Protein AF-S4Q0B1-F1 (afdb_monomer)

pLDDT: mean 95.01, std 3.01, range [79.31, 98.5]

Solvent-accessible surface area (backbone atoms only — not comparable to full-atom values): 8901 Å² total; per-residue (Å²): 109,72,60,52,52,54,57,50,56,49,22,71,78,34,62,93,70,29,61,91,84,49,64,61,75,80,35,65,77,58,50,73,72,37,67,51,48,52,53,60,68,73,49,88,79,82,78,87,91,82,84,55,86,86,72,72,66,51,36,68,58,56,50,56,59,67,74,46,84,52,34,28,34,28,53,39,88,96,46,76,48,75,45,80,42,98,55,86,73,87,72,91,56,81,44,69,73,38,51,40,69,57,54,42,70,72,38,96,45,49,68,62,49,48,58,57,56,38,51,78,57,44,90,81,54,93,57,48,71,74,75,32,73,44,71,65,50,45,61,74,70,105

Structure (mmCIF, N/CA/C/O backbone):
data_AF-S4Q0B1-F1
#
_entry.id   AF-S4Q0B1-F1
#
loop_
_atom_site.group_PDB
_atom_site.id
_atom_site.type_symbol
_atom_site.label_atom_id
_atom_site.label_alt_id
_atom_site.label_comp_id
_atom_site.label_asym_id
_atom_site.label_entity_id
_atom_site.label_seq_id
_atom_site.pdbx_PDB_ins_code
_atom_site.Cartn_x
_atom_site.Cartn_y
_atom_site.Cartn_z
_atom_site.occupancy
_atom_site.B_iso_or_equiv
_atom_site.auth_seq_id
_atom_site.auth_comp_id
_atom_site.auth_asym_id
_atom_site.auth_atom_id
_atom_site.pdbx_PDB_model_num
ATOM 1 N N . MET A 1 1 ? 15.540 -9.198 -26.284 1.00 94.62 1 MET A N 1
ATOM 2 C CA . MET A 1 1 ? 16.247 -7.892 -26.292 1.00 94.62 1 MET A CA 1
ATOM 3 C C . MET A 1 1 ? 15.502 -6.770 -27.016 1.00 94.62 1 MET A C 1
ATOM 5 O O . MET A 1 1 ? 15.408 -5.696 -26.446 1.00 94.62 1 MET A O 1
ATOM 9 N N . GLN A 1 2 ? 14.910 -6.984 -28.198 1.00 97.38 2 GLN A N 1
ATOM 10 C CA . GLN A 1 2 ? 14.222 -5.927 -28.971 1.00 97.38 2 GLN A CA 1
ATOM 11 C C . GLN A 1 2 ? 13.205 -5.075 -28.174 1.00 97.38 2 GLN A C 1
ATOM 13 O O . GLN A 1 2 ? 13.179 -3.858 -28.324 1.00 97.38 2 GLN A O 1
ATOM 18 N N . ARG A 1 3 ? 12.378 -5.694 -27.312 1.00 96.69 3 ARG A N 1
ATOM 19 C CA . ARG A 1 3 ? 11.397 -4.972 -26.472 1.00 96.69 3 ARG A CA 1
ATOM 20 C C . ARG A 1 3 ? 12.062 -4.013 -25.481 1.00 96.69 3 ARG A C 1
ATOM 22 O O . ARG A 1 3 ? 11.616 -2.883 -25.362 1.00 96.69 3 ARG A O 1
ATOM 29 N N . LYS A 1 4 ? 13.158 -4.450 -24.850 1.00 95.56 4 LYS A N 1
ATOM 30 C CA . LYS A 1 4 ? 13.964 -3.624 -23.941 1.00 95.56 4 LYS A CA 1
ATOM 31 C C . LYS A 1 4 ? 14.507 -2.396 -24.655 1.00 95.56 4 LYS A C 1
ATOM 33 O O . LYS A 1 4 ? 14.302 -1.298 -24.164 1.00 95.56 4 LYS A O 1
ATOM 38 N N . PHE A 1 5 ? 15.170 -2.583 -25.796 1.00 96.38 5 PHE A N 1
ATOM 39 C CA . PHE A 1 5 ? 15.756 -1.456 -26.523 1.00 96.38 5 PHE A CA 1
ATOM 40 C C . PHE A 1 5 ? 14.691 -0.447 -26.936 1.00 96.38 5 PHE A C 1
ATOM 42 O O . PHE A 1 5 ? 14.830 0.719 -26.617 1.00 96.38 5 PHE A O 1
ATOM 49 N N . ARG A 1 6 ? 13.547 -0.899 -27.463 1.00 95.50 6 ARG A N 1
ATOM 50 C CA . ARG A 1 6 ? 12.437 0.006 -27.789 1.00 95.50 6 ARG A CA 1
ATOM 51 C C . ARG A 1 6 ? 11.950 0.836 -26.592 1.00 95.50 6 ARG A C 1
ATOM 53 O O . ARG A 1 6 ? 11.703 2.024 -26.757 1.00 95.50 6 ARG A O 1
ATOM 60 N N . GLU A 1 7 ? 11.766 0.220 -25.423 1.00 94.38 7 GLU A N 1
ATOM 61 C CA . GLU A 1 7 ? 11.306 0.931 -24.217 1.00 94.38 7 GLU A CA 1
ATOM 62 C C . GLU A 1 7 ? 12.363 1.924 -23.700 1.00 94.38 7 GLU A C 1
ATOM 64 O O . GLU A 1 7 ? 12.022 3.042 -23.318 1.00 94.38 7 GLU A O 1
ATOM 69 N N . VAL A 1 8 ? 13.646 1.555 -23.751 1.00 94.06 8 VAL A N 1
ATOM 70 C CA . VAL A 1 8 ? 14.766 2.421 -23.349 1.00 94.06 8 VAL A CA 1
ATOM 71 C C . VAL A 1 8 ? 14.967 3.581 -24.331 1.00 94.06 8 VAL A C 1
ATOM 73 O O . VAL A 1 8 ? 15.057 4.726 -23.900 1.00 94.06 8 VAL A O 1
ATOM 76 N N . ASP A 1 9 ? 14.966 3.317 -25.638 1.00 95.31 9 ASP A N 1
ATOM 77 C CA . ASP A 1 9 ? 15.111 4.330 -26.693 1.00 95.31 9 ASP A CA 1
ATOM 78 C C . ASP A 1 9 ? 13.954 5.336 -26.655 1.00 95.31 9 ASP A C 1
ATOM 80 O O . ASP A 1 9 ? 14.146 6.539 -26.837 1.00 95.31 9 ASP A O 1
ATOM 84 N N . TYR A 1 10 ? 12.736 4.862 -26.364 1.00 94.12 10 TYR A N 1
ATOM 85 C CA . TYR A 1 10 ? 11.600 5.746 -26.120 1.00 94.12 10 TYR A CA 1
ATOM 86 C C . TYR A 1 10 ? 11.841 6.646 -24.903 1.00 94.12 10 TYR A C 1
ATOM 88 O O . TYR A 1 10 ? 11.563 7.840 -24.981 1.00 94.12 10 TYR A O 1
ATOM 96 N N . GLY A 1 11 ? 12.385 6.096 -23.812 1.00 93.38 11 GLY A N 1
ATOM 97 C CA . GLY A 1 11 ? 12.750 6.846 -22.608 1.00 93.38 11 GLY A CA 1
ATOM 98 C C . GLY A 1 11 ? 13.826 7.907 -22.849 1.00 93.38 11 GLY A C 1
ATOM 99 O O . GLY A 1 11 ? 13.703 9.010 -22.331 1.00 93.38 11 GLY A O 1
ATOM 100 N N . PHE A 1 12 ? 14.828 7.629 -23.689 1.00 93.06 12 PHE A N 1
ATOM 101 C CA . PHE A 1 12 ? 15.836 8.626 -24.074 1.00 93.06 12 PHE A CA 1
ATOM 102 C C . PHE A 1 12 ? 15.228 9.819 -24.819 1.00 93.06 12 PHE A C 1
ATOM 104 O O . PHE A 1 12 ? 15.575 10.962 -24.536 1.00 93.06 12 PHE A O 1
ATOM 111 N N . ASN A 1 13 ? 14.295 9.558 -25.738 1.00 94.75 13 ASN A N 1
ATOM 112 C CA . ASN A 1 13 ? 13.596 10.611 -26.478 1.00 94.75 13 ASN A CA 1
ATOM 113 C C . ASN A 1 13 ? 12.488 11.293 -25.653 1.00 94.75 13 ASN A C 1
ATOM 115 O O . ASN A 1 13 ? 12.049 12.386 -26.000 1.00 94.75 13 ASN A O 1
ATOM 119 N N . ASN A 1 14 ? 12.028 10.656 -24.570 1.00 93.50 14 ASN A N 1
ATOM 120 C CA . ASN A 1 14 ? 10.955 11.140 -23.699 1.00 93.50 14 ASN A CA 1
ATOM 121 C C . ASN A 1 14 ? 11.326 10.958 -22.215 1.00 93.50 14 ASN A C 1
ATOM 123 O O . ASN A 1 14 ? 10.712 10.124 -21.537 1.00 93.50 14 ASN A O 1
ATOM 127 N N . PRO A 1 15 ? 12.298 11.723 -21.679 1.00 89.75 15 PRO A N 1
ATOM 128 C CA . PRO A 1 15 ? 12.812 11.519 -20.321 1.00 89.75 15 PRO A CA 1
ATOM 129 C C . PRO A 1 15 ? 11.724 11.547 -19.239 1.00 89.75 15 PRO A C 1
ATOM 131 O O . PRO A 1 15 ? 11.737 10.746 -18.309 1.00 89.75 15 PRO A O 1
ATOM 134 N N . GLN A 1 16 ? 10.715 12.405 -19.404 1.00 87.00 16 GLN A N 1
ATOM 135 C CA . GLN A 1 16 ? 9.544 12.510 -18.527 1.00 87.00 16 GLN A CA 1
ATOM 136 C C . GLN A 1 16 ? 8.703 11.222 -18.441 1.00 87.00 16 GLN A C 1
ATOM 138 O O . GLN A 1 16 ? 7.981 11.003 -17.467 1.00 87.00 16 GLN A O 1
ATOM 143 N N . SER A 1 17 ? 8.771 10.366 -19.460 1.00 85.31 17 SER A N 1
ATOM 144 C CA . SER A 1 17 ? 8.037 9.101 -19.542 1.00 85.31 17 SER A CA 1
ATOM 145 C C . SER A 1 17 ? 8.883 7.895 -19.135 1.00 85.31 17 SER A C 1
ATOM 147 O O . SER A 1 17 ? 8.381 6.773 -19.171 1.00 85.31 17 SER A O 1
ATOM 149 N N . TYR A 1 18 ? 10.143 8.094 -18.741 1.00 89.38 18 TYR A N 1
ATOM 150 C CA . TYR A 1 18 ? 11.006 7.001 -18.320 1.00 89.38 18 TYR A CA 1
ATOM 151 C C . TYR A 1 18 ? 10.646 6.547 -16.898 1.00 89.38 18 TYR A C 1
ATOM 153 O O . TYR A 1 18 ? 10.907 7.229 -15.910 1.00 89.38 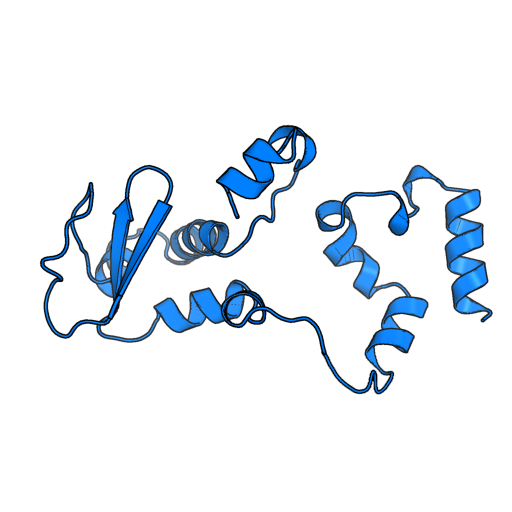18 TYR A O 1
ATOM 161 N N . GLU A 1 19 ? 9.996 5.386 -16.787 1.00 85.81 19 GLU A N 1
ATOM 162 C CA . GLU A 1 19 ? 9.453 4.883 -15.516 1.00 85.81 19 GLU A CA 1
ATOM 163 C C . GLU A 1 19 ? 10.547 4.667 -14.456 1.00 85.81 19 GLU A C 1
ATOM 165 O O . GLU A 1 19 ? 10.362 5.015 -13.294 1.00 85.81 19 GLU A O 1
ATOM 170 N N . PHE A 1 20 ? 11.725 4.176 -14.855 1.00 79.31 20 PHE A N 1
ATOM 171 C CA . PHE A 1 20 ? 12.810 3.824 -13.929 1.00 79.31 20 PHE A CA 1
ATOM 172 C C . PHE A 1 20 ? 13.536 5.021 -13.293 1.00 79.31 20 PHE A C 1
ATOM 174 O O . PHE A 1 20 ? 14.325 4.812 -12.377 1.00 79.31 20 PHE A O 1
ATOM 181 N N . SER A 1 21 ? 13.286 6.255 -13.741 1.00 88.38 21 SER A N 1
ATOM 182 C CA . SER A 1 21 ? 13.810 7.473 -13.098 1.00 88.38 21 SER A CA 1
ATOM 183 C C . SER A 1 21 ? 12.796 8.158 -12.181 1.00 88.38 21 SER A C 1
ATOM 185 O O . SER A 1 21 ? 13.046 9.264 -11.709 1.00 88.38 21 SER A O 1
ATOM 187 N N . ARG A 1 22 ? 11.630 7.544 -11.956 1.00 88.62 22 ARG A N 1
ATOM 188 C CA . ARG A 1 22 ? 10.529 8.118 -11.175 1.00 88.62 22 ARG A CA 1
ATOM 189 C C . ARG A 1 22 ? 10.252 7.280 -9.933 1.00 88.62 22 ARG A C 1
ATOM 191 O O . ARG A 1 22 ? 10.572 6.096 -9.877 1.00 88.62 22 ARG A O 1
ATOM 198 N N . HIS A 1 23 ? 9.587 7.874 -8.946 1.00 92.56 23 HIS A N 1
ATOM 199 C CA . HIS A 1 23 ? 9.125 7.134 -7.774 1.00 92.56 23 HIS A CA 1
ATOM 200 C C . HIS A 1 23 ? 8.155 6.009 -8.189 1.00 92.56 23 HIS A C 1
ATOM 202 O O . HIS A 1 23 ? 7.222 6.260 -8.962 1.00 92.56 23 HIS A O 1
ATOM 208 N N . PHE A 1 24 ? 8.320 4.792 -7.648 1.00 93.81 24 PHE A N 1
ATOM 209 C CA . PHE A 1 24 ? 7.518 3.604 -8.002 1.00 93.81 24 PHE A CA 1
ATOM 210 C C . PHE A 1 24 ? 6.009 3.856 -7.952 1.00 93.81 24 PHE A C 1
ATOM 212 O O . PHE A 1 24 ? 5.277 3.469 -8.861 1.00 93.81 24 PHE A O 1
ATOM 219 N N . PHE A 1 25 ? 5.541 4.570 -6.925 1.00 94.75 25 PHE A N 1
ATOM 220 C CA . PHE A 1 25 ? 4.122 4.917 -6.764 1.00 94.75 25 PHE A CA 1
ATOM 221 C C . PHE A 1 25 ? 3.528 5.587 -8.007 1.00 94.75 25 PHE A C 1
ATOM 223 O O . PHE A 1 25 ? 2.392 5.290 -8.367 1.00 94.75 25 PHE A O 1
ATOM 230 N N . SER A 1 26 ? 4.313 6.408 -8.705 1.00 91.38 26 SER A N 1
ATOM 231 C CA . SER A 1 26 ? 3.850 7.182 -9.855 1.00 91.38 26 SER A CA 1
ATOM 23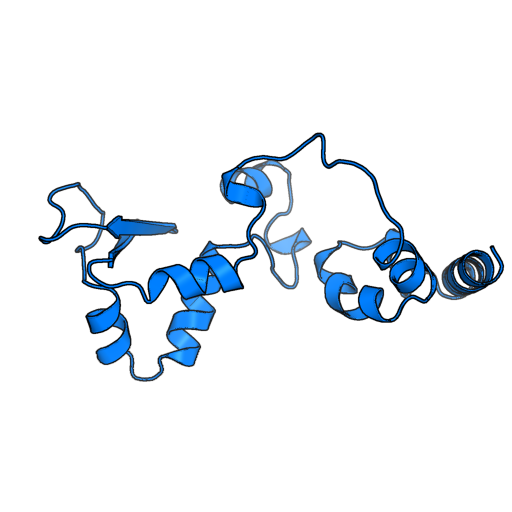2 C C . SER A 1 26 ? 3.668 6.360 -11.138 1.00 91.38 26 SER A C 1
ATOM 234 O O . SER A 1 26 ? 2.906 6.768 -12.013 1.00 91.38 26 SER A O 1
ATOM 236 N N . TYR A 1 27 ? 4.336 5.205 -11.259 1.00 91.94 27 TYR A N 1
ATOM 237 C CA . TYR A 1 27 ? 4.291 4.361 -12.461 1.00 91.94 27 TYR A CA 1
ATOM 238 C C . TYR A 1 27 ? 3.812 2.922 -12.193 1.00 91.94 27 TYR A C 1
ATOM 240 O O . TYR A 1 27 ? 3.642 2.136 -13.124 1.00 91.94 27 TYR A O 1
ATOM 248 N N . LYS A 1 28 ? 3.516 2.548 -10.938 1.00 91.94 28 LYS A N 1
ATOM 249 C CA . LYS A 1 28 ? 3.093 1.183 -10.550 1.00 91.94 28 LYS A CA 1
ATOM 250 C C . LYS A 1 28 ? 1.932 0.615 -11.384 1.00 91.94 28 LYS A C 1
ATOM 252 O O . LYS A 1 28 ? 1.807 -0.599 -11.538 1.00 91.94 28 LYS A O 1
ATOM 257 N N . ASN A 1 29 ? 1.057 1.489 -11.885 1.00 91.31 29 ASN A N 1
ATOM 258 C CA . ASN A 1 29 ? -0.086 1.107 -12.712 1.00 91.31 29 ASN A CA 1
ATOM 259 C C . ASN A 1 29 ? 0.304 0.988 -14.193 1.00 91.31 29 ASN A C 1
ATOM 261 O O . ASN A 1 29 ? -0.221 0.118 -14.887 1.00 91.31 29 ASN A O 1
ATOM 265 N N . SER A 1 30 ? 1.229 1.823 -14.677 1.00 91.38 30 SER A N 1
ATOM 266 C CA . SER A 1 30 ? 1.645 1.845 -16.080 1.00 91.38 30 SER A CA 1
ATOM 267 C C . SER A 1 30 ? 2.640 0.737 -16.425 1.00 91.38 30 SER A C 1
ATOM 269 O O . SER A 1 30 ? 2.500 0.160 -17.503 1.00 91.38 30 SER A O 1
ATOM 271 N N . ILE A 1 31 ? 3.518 0.327 -15.496 1.00 93.19 31 ILE A N 1
ATOM 272 C CA . ILE A 1 31 ? 4.508 -0.749 -15.726 1.00 93.19 31 ILE A CA 1
ATOM 273 C C . ILE A 1 31 ? 3.868 -2.070 -16.165 1.00 93.19 31 ILE A C 1
ATOM 275 O O . ILE A 1 31 ? 4.469 -2.856 -16.892 1.00 93.19 31 ILE A O 1
ATOM 279 N N . ARG A 1 32 ? 2.603 -2.312 -15.803 1.00 93.69 32 ARG A N 1
ATOM 280 C CA . ARG A 1 32 ? 1.847 -3.498 -16.241 1.00 93.69 32 ARG A CA 1
ATOM 281 C C . ARG A 1 32 ? 1.665 -3.565 -17.765 1.00 93.69 32 ARG A C 1
ATOM 283 O O . ARG A 1 32 ? 1.448 -4.652 -18.304 1.00 93.69 32 ARG A O 1
ATOM 290 N N . HIS A 1 33 ? 1.774 -2.431 -18.458 1.00 93.50 33 HIS A N 1
ATOM 291 C CA . HIS A 1 33 ? 1.712 -2.332 -19.916 1.00 93.50 33 HIS A CA 1
ATOM 292 C C . HIS A 1 33 ? 3.078 -2.526 -20.597 1.00 93.50 33 HIS A C 1
ATOM 294 O O . HIS A 1 33 ? 3.103 -2.774 -21.806 1.00 93.50 33 HIS A O 1
ATOM 300 N N . SER A 1 34 ? 4.196 -2.461 -19.857 1.00 94.25 34 SER A N 1
ATOM 301 C CA . SER A 1 34 ? 5.534 -2.738 -20.399 1.00 94.25 34 SER A CA 1
ATOM 302 C C . SER A 1 34 ? 5.603 -4.174 -20.922 1.00 94.25 34 SER A C 1
ATOM 304 O O . SER A 1 34 ? 5.228 -5.138 -20.246 1.00 94.25 34 SER A O 1
ATOM 306 N N . LYS A 1 35 ? 6.113 -4.332 -22.147 1.00 96.19 35 LYS A N 1
ATOM 307 C CA . LYS A 1 35 ? 6.328 -5.650 -22.753 1.00 96.19 35 LYS A CA 1
ATOM 308 C C . LYS A 1 35 ? 7.487 -6.366 -22.086 1.00 96.19 35 LYS A C 1
ATOM 310 O O . LYS A 1 35 ? 7.451 -7.588 -21.970 1.00 96.19 35 LYS A O 1
ATOM 315 N N . VAL A 1 36 ? 8.489 -5.623 -21.623 1.00 95.81 36 VAL A N 1
ATOM 316 C CA . VAL A 1 36 ? 9.574 -6.179 -20.812 1.00 95.81 36 VAL A CA 1
ATOM 317 C C . VAL A 1 36 ? 9.036 -6.709 -19.483 1.00 95.81 36 VAL A C 1
ATOM 319 O O . VAL A 1 36 ? 9.326 -7.854 -19.140 1.00 95.81 36 VAL A O 1
ATOM 322 N N . TYR A 1 37 ? 8.209 -5.936 -18.770 1.00 96.00 37 TYR A N 1
ATOM 323 C CA . TYR A 1 37 ? 7.592 -6.382 -17.516 1.00 96.00 37 TYR A CA 1
ATOM 324 C C . TYR A 1 37 ? 6.731 -7.635 -17.708 1.00 96.00 37 TYR A C 1
ATOM 326 O O . TYR A 1 37 ? 6.843 -8.571 -16.920 1.00 96.00 37 TYR A O 1
ATOM 334 N N . GLN A 1 38 ? 5.912 -7.688 -18.766 1.00 97.50 38 GLN A N 1
ATOM 335 C CA . GLN A 1 38 ? 5.079 -8.858 -19.080 1.00 97.50 38 GLN A CA 1
ATOM 336 C C . GLN A 1 38 ? 5.924 -10.130 -19.250 1.00 97.50 38 GLN A C 1
ATOM 338 O O . GLN A 1 38 ? 5.612 -11.147 -18.639 1.00 97.50 38 GLN A O 1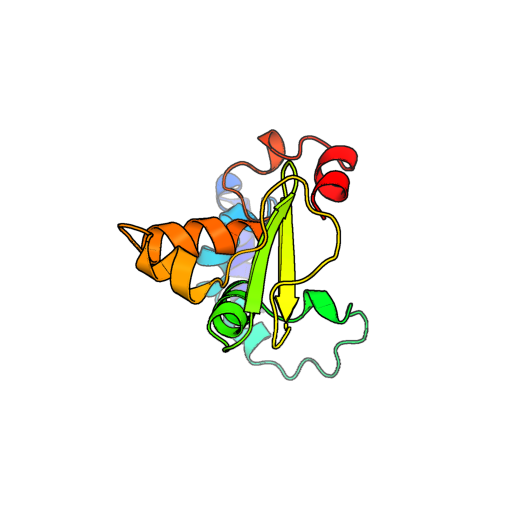
ATOM 343 N N . ILE A 1 39 ? 7.053 -10.045 -19.964 1.00 97.75 39 ILE A N 1
ATOM 344 C CA . ILE A 1 39 ? 7.995 -11.167 -20.098 1.00 97.75 39 ILE A CA 1
ATOM 345 C C . ILE A 1 39 ? 8.593 -11.541 -18.733 1.00 97.75 39 ILE A C 1
ATOM 347 O O . ILE A 1 39 ? 8.564 -12.704 -18.345 1.00 97.75 39 ILE A O 1
ATOM 351 N N . ILE A 1 40 ? 9.112 -10.569 -17.969 1.00 97.31 40 ILE A N 1
ATOM 352 C CA . ILE A 1 40 ? 9.726 -10.824 -16.649 1.00 97.31 40 ILE A CA 1
ATOM 353 C C . ILE A 1 40 ? 8.723 -11.455 -15.674 1.00 97.31 40 ILE A C 1
ATOM 355 O O . ILE A 1 40 ? 9.093 -12.301 -14.852 1.00 97.31 40 ILE A O 1
ATOM 359 N N . LYS A 1 41 ? 7.448 -11.064 -15.749 1.00 97.38 41 LYS A N 1
ATOM 360 C CA . LYS A 1 41 ? 6.374 -11.626 -14.930 1.00 97.38 41 LYS A CA 1
ATOM 361 C C . LYS A 1 41 ? 6.219 -13.129 -15.170 1.00 97.38 41 LYS A C 1
ATOM 363 O O . LYS A 1 41 ? 6.110 -13.859 -14.188 1.00 97.38 41 LYS A O 1
ATOM 368 N N . GLU A 1 42 ? 6.286 -13.569 -16.424 1.00 97.94 42 GLU A N 1
ATOM 369 C CA . GLU A 1 42 ? 6.144 -14.973 -16.840 1.00 97.94 42 GLU A CA 1
ATOM 370 C C . GLU A 1 42 ? 7.373 -15.840 -16.529 1.00 97.94 42 GLU A C 1
ATOM 372 O O . GLU A 1 42 ? 7.251 -17.058 -16.416 1.00 97.94 42 GLU A O 1
ATOM 377 N N . LEU A 1 43 ? 8.554 -15.242 -16.343 1.00 98.25 43 LEU A N 1
ATOM 378 C CA . LEU A 1 43 ? 9.766 -16.009 -16.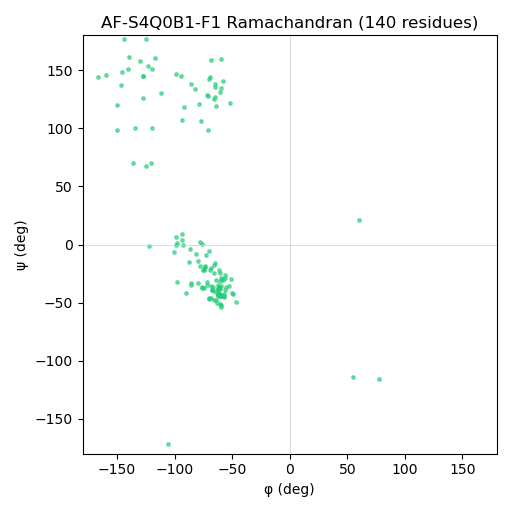051 1.00 98.25 43 LEU A CA 1
ATOM 379 C C . LEU A 1 43 ? 9.687 -16.743 -14.696 1.00 98.25 43 LEU A C 1
ATOM 381 O O . LEU A 1 43 ? 9.305 -16.125 -13.687 1.00 98.25 43 LEU A O 1
ATOM 385 N N . PRO A 1 44 ? 10.153 -18.007 -14.621 1.00 98.00 44 PRO A N 1
ATOM 386 C CA . PRO A 1 44 ? 10.385 -18.690 -13.355 1.00 98.00 44 PRO A CA 1
ATOM 387 C C . PRO A 1 44 ? 11.600 -18.060 -12.660 1.00 98.00 44 PRO A C 1
ATOM 389 O O . PRO A 1 44 ? 12.748 -18.352 -12.977 1.00 98.00 44 PRO A O 1
ATOM 392 N N . LYS A 1 45 ? 11.342 -17.158 -11.708 1.00 98.12 45 LYS A N 1
ATOM 393 C CA . LYS A 1 45 ? 12.373 -16.351 -11.025 1.00 98.12 45 LYS A CA 1
ATOM 394 C C . LYS A 1 45 ? 13.181 -17.121 -9.967 1.00 98.12 45 LYS A C 1
ATOM 396 O O . LYS A 1 45 ? 14.055 -16.538 -9.336 1.00 98.12 45 LYS A O 1
ATOM 401 N N . GLY A 1 46 ? 12.906 -18.410 -9.767 1.00 97.81 46 GLY A N 1
ATOM 402 C CA . GLY A 1 46 ? 13.539 -19.212 -8.721 1.00 97.81 46 GLY A CA 1
ATOM 403 C C . GLY A 1 46 ? 12.930 -18.922 -7.349 1.00 97.81 46 GLY A C 1
ATOM 404 O O . GLY A 1 46 ? 11.751 -19.195 -7.140 1.00 97.81 46 GLY A O 1
ATOM 405 N N . ALA A 1 47 ? 13.727 -18.382 -6.424 1.00 97.38 47 ALA A N 1
ATOM 406 C CA . ALA A 1 47 ? 13.351 -18.181 -5.023 1.00 97.38 47 ALA A CA 1
ATOM 407 C C . ALA A 1 47 ? 13.391 -16.703 -4.597 1.00 97.38 47 ALA A C 1
ATOM 409 O O . ALA A 1 47 ? 14.200 -15.920 -5.095 1.00 97.38 47 ALA A O 1
ATOM 410 N N . ALA A 1 48 ? 12.547 -16.340 -3.626 1.00 97.19 48 ALA A N 1
ATOM 411 C CA . ALA A 1 48 ? 12.614 -15.064 -2.917 1.00 97.19 48 ALA A CA 1
ATOM 412 C C . ALA A 1 48 ? 13.438 -15.244 -1.632 1.00 97.19 48 ALA A C 1
ATOM 414 O O . ALA A 1 48 ? 12.980 -15.886 -0.692 1.00 97.19 48 ALA A O 1
ATOM 415 N N . LEU A 1 49 ? 14.664 -14.714 -1.613 1.00 97.44 49 LEU A N 1
ATOM 416 C CA . LEU A 1 49 ? 15.634 -14.933 -0.524 1.00 97.44 49 LEU A CA 1
ATOM 417 C C . LEU A 1 49 ? 15.732 -13.770 0.476 1.00 97.44 49 LEU A C 1
ATOM 419 O O . LEU A 1 49 ? 16.430 -13.882 1.477 1.00 97.44 49 LEU A O 1
ATOM 423 N N . HIS A 1 50 ? 15.051 -12.657 0.209 1.00 97.38 50 HIS A N 1
ATOM 424 C CA . HIS A 1 50 ? 14.999 -11.498 1.093 1.00 97.38 50 HIS A CA 1
ATOM 425 C C . HIS A 1 50 ? 13.550 -11.025 1.187 1.00 97.38 50 HIS A C 1
ATOM 427 O O . HIS A 1 50 ? 13.039 -10.384 0.269 1.00 97.38 50 HIS A O 1
ATOM 433 N N . ILE A 1 51 ? 12.881 -11.397 2.275 1.00 96.56 51 ILE A N 1
ATOM 434 C CA . ILE A 1 51 ? 11.477 -11.093 2.558 1.00 96.56 51 ILE A CA 1
ATOM 435 C C . ILE A 1 51 ? 11.303 -10.898 4.065 1.00 96.56 51 ILE A C 1
ATOM 437 O O . ILE A 1 51 ? 11.988 -11.542 4.857 1.00 96.56 51 ILE A O 1
ATOM 441 N N . HIS A 1 52 ? 10.363 -10.039 4.444 1.00 96.00 52 HIS A N 1
ATOM 442 C CA . HIS A 1 52 ? 9.905 -9.882 5.822 1.00 96.00 52 HIS A CA 1
ATOM 443 C C . HIS A 1 52 ? 8.466 -10.384 5.900 1.00 96.00 52 HIS A C 1
ATOM 445 O O . HIS A 1 52 ? 7.650 -9.999 5.067 1.00 96.00 52 HIS A O 1
ATOM 451 N N . ASP A 1 53 ? 8.171 -11.246 6.867 1.00 91.38 53 ASP A N 1
ATOM 452 C CA . ASP A 1 53 ? 6.916 -11.995 7.015 1.00 91.38 53 ASP A CA 1
ATOM 453 C C . ASP A 1 53 ? 5.637 -11.156 6.834 1.00 91.38 53 ASP A C 1
ATOM 455 O O . ASP A 1 53 ? 4.772 -11.517 6.033 1.00 91.38 53 ASP A O 1
ATOM 459 N N . MET A 1 54 ? 5.537 -10.009 7.504 1.00 91.38 54 MET A N 1
ATOM 460 C CA . MET A 1 54 ? 4.344 -9.155 7.483 1.00 91.38 54 MET A CA 1
ATOM 461 C C . MET A 1 54 ? 4.246 -8.237 6.251 1.00 91.38 54 MET A C 1
ATOM 463 O O . MET A 1 54 ? 3.203 -7.628 6.030 1.00 91.38 54 MET A O 1
ATOM 467 N N . GLY A 1 55 ? 5.290 -8.155 5.417 1.00 91.44 55 GLY A N 1
ATOM 468 C CA . GLY A 1 55 ? 5.348 -7.261 4.249 1.00 91.44 55 GLY A CA 1
ATOM 469 C C . GLY A 1 55 ? 5.032 -7.918 2.900 1.00 91.44 55 GLY A C 1
ATOM 470 O O . GLY A 1 55 ? 5.095 -7.255 1.865 1.00 91.44 55 GLY A O 1
ATOM 471 N N . ILE A 1 56 ? 4.738 -9.222 2.875 1.00 93.88 56 ILE A N 1
ATOM 472 C CA . ILE A 1 56 ? 4.570 -9.988 1.622 1.00 93.88 56 ILE A CA 1
ATOM 473 C C . ILE A 1 56 ? 3.138 -9.879 1.086 1.00 93.88 56 ILE A C 1
ATOM 475 O O . ILE A 1 56 ? 2.913 -9.899 -0.127 1.00 93.88 56 ILE A O 1
ATOM 479 N N . ALA A 1 57 ? 2.157 -9.776 1.982 1.00 94.12 57 ALA A N 1
ATOM 480 C CA . ALA A 1 57 ? 0.757 -9.665 1.608 1.00 94.12 57 ALA A CA 1
ATOM 481 C C . ALA A 1 57 ? 0.398 -8.217 1.252 1.00 94.12 57 ALA A C 1
ATOM 483 O O . ALA A 1 57 ? 0.724 -7.278 1.972 1.00 94.12 57 ALA A O 1
ATOM 484 N N . GLY A 1 58 ? -0.307 -8.031 0.134 1.00 94.62 58 GLY A N 1
ATOM 485 C CA . GLY A 1 58 ? -0.759 -6.705 -0.284 1.00 94.62 58 GLY A CA 1
ATOM 486 C C . GLY A 1 58 ? -1.845 -6.125 0.638 1.00 94.62 58 GLY A C 1
ATOM 487 O O . GLY A 1 58 ? -2.577 -6.881 1.281 1.00 94.62 58 GLY A O 1
ATOM 488 N N . PRO A 1 59 ? -2.039 -4.793 0.635 1.00 96.44 59 PRO A N 1
ATOM 489 C CA . PRO A 1 59 ? -3.012 -4.115 1.500 1.00 96.44 59 PRO A CA 1
ATOM 490 C C . PRO A 1 59 ? -4.456 -4.592 1.293 1.00 96.44 59 PRO A C 1
ATOM 492 O O . PRO A 1 59 ? -5.243 -4.583 2.232 1.00 96.44 59 PRO A O 1
ATOM 495 N N . ASP A 1 60 ? -4.809 -5.039 0.083 1.00 97.19 60 ASP A N 1
ATOM 496 C CA . ASP A 1 60 ? -6.137 -5.592 -0.217 1.00 97.19 60 ASP A CA 1
ATOM 497 C C . ASP A 1 60 ? -6.379 -6.936 0.486 1.00 97.19 60 ASP A C 1
ATOM 499 O O . ASP A 1 60 ? -7.485 -7.208 0.947 1.00 97.19 60 ASP A O 1
ATOM 503 N N . TYR A 1 61 ? -5.337 -7.763 0.618 1.00 96.81 61 TYR A N 1
ATOM 504 C CA . TYR A 1 61 ? -5.424 -9.019 1.361 1.00 96.81 61 TYR A CA 1
ATOM 505 C C . TYR A 1 61 ? -5.593 -8.753 2.858 1.00 96.81 61 TYR A C 1
ATOM 507 O O . TYR A 1 61 ? -6.475 -9.332 3.486 1.00 96.81 61 TYR A O 1
ATOM 515 N N . VAL A 1 62 ? -4.801 -7.830 3.416 1.00 96.62 62 VAL A N 1
ATOM 516 C CA . VAL A 1 62 ? -4.910 -7.429 4.829 1.00 96.62 62 VAL A CA 1
ATOM 517 C C . VAL A 1 62 ? -6.292 -6.840 5.119 1.00 96.62 62 VAL A C 1
ATOM 519 O O . VAL A 1 62 ? -6.932 -7.234 6.089 1.00 96.62 62 VAL A O 1
ATOM 522 N N . LEU A 1 63 ? -6.807 -5.975 4.237 1.00 97.81 63 LEU A N 1
ATOM 523 C CA . LEU A 1 63 ? -8.168 -5.450 4.338 1.00 97.81 63 LEU A CA 1
ATOM 524 C C . LEU A 1 63 ? -9.210 -6.575 4.352 1.00 97.81 63 LEU A C 1
ATOM 526 O O . LEU A 1 63 ? -10.119 -6.538 5.177 1.00 97.81 63 LEU A O 1
ATOM 530 N N . ASN A 1 64 ? -9.068 -7.597 3.509 1.00 97.62 64 ASN A N 1
ATOM 531 C CA . ASN A 1 64 ? -9.983 -8.737 3.515 1.00 97.62 64 ASN A CA 1
ATOM 532 C C . ASN A 1 64 ? -9.971 -9.497 4.853 1.00 97.62 64 ASN A C 1
ATOM 534 O O . ASN A 1 64 ? -11.026 -9.881 5.347 1.00 97.62 64 ASN A O 1
ATOM 538 N N . LEU A 1 65 ? -8.809 -9.648 5.502 1.00 96.88 65 LEU A N 1
ATOM 539 C CA . LEU A 1 65 ? -8.738 -10.259 6.838 1.00 96.88 65 LEU A CA 1
ATOM 540 C C . LEU A 1 65 ? -9.556 -9.485 7.875 1.00 96.88 65 LEU A C 1
ATOM 542 O O . LEU A 1 65 ? -10.090 -10.087 8.806 1.00 96.88 65 LEU A O 1
ATOM 546 N N . THR A 1 66 ? -9.713 -8.170 7.697 1.00 97.94 66 THR A N 1
ATOM 547 C CA . THR A 1 66 ? -10.500 -7.350 8.622 1.00 97.94 66 THR A CA 1
ATOM 548 C C . THR A 1 66 ? -12.011 -7.598 8.565 1.00 97.94 66 THR A C 1
ATOM 550 O O . THR A 1 66 ? -12.745 -7.024 9.367 1.00 97.94 66 THR A O 1
ATOM 553 N N . TYR A 1 67 ? -12.492 -8.429 7.636 1.00 98.00 67 TYR A N 1
ATOM 554 C CA . TYR A 1 67 ? -13.875 -8.917 7.592 1.00 98.00 67 TYR A CA 1
ATOM 555 C C . TYR A 1 67 ? -14.111 -10.173 8.441 1.00 98.00 67 TYR A C 1
ATOM 557 O O . TYR A 1 67 ? -15.246 -10.628 8.542 1.00 98.00 67 TYR A O 1
ATOM 565 N N . THR A 1 68 ? -13.062 -10.729 9.049 1.00 97.44 68 THR A N 1
ATOM 566 C CA . THR A 1 68 ? -13.170 -11.893 9.935 1.00 97.44 68 THR A CA 1
ATOM 567 C C . THR A 1 68 ? -13.870 -11.516 11.242 1.00 97.44 68 THR A C 1
ATOM 569 O O . THR A 1 68 ? -13.637 -10.434 11.790 1.00 97.44 68 THR A O 1
ATOM 572 N N . ASP A 1 69 ? -14.699 -12.425 11.753 1.00 97.31 69 ASP A N 1
ATOM 573 C CA . ASP A 1 69 ? -15.413 -12.254 13.017 1.00 97.31 69 ASP A CA 1
ATOM 574 C C . ASP A 1 69 ? -14.464 -12.055 14.209 1.00 97.31 69 ASP A C 1
ATOM 576 O O . ASP A 1 69 ? -13.279 -12.399 14.173 1.00 97.31 69 ASP A O 1
ATOM 580 N N . SER A 1 70 ? -15.003 -11.488 15.292 1.00 97.44 70 SER A N 1
ATOM 581 C CA . SER A 1 70 ? -14.280 -11.253 16.551 1.00 97.44 70 SER A CA 1
ATOM 582 C C . SER A 1 70 ? -13.044 -10.348 16.424 1.00 97.44 70 SER A C 1
ATOM 584 O O . SER A 1 70 ? -12.164 -10.363 17.288 1.00 97.44 70 SER A O 1
ATOM 586 N N . LEU A 1 71 ? -12.968 -9.528 15.368 1.00 98.50 71 LEU A N 1
ATOM 587 C CA . LEU A 1 71 ? -11.930 -8.513 15.212 1.00 98.50 71 LEU A CA 1
ATOM 588 C C . LEU A 1 71 ? -12.365 -7.167 15.792 1.00 98.50 71 LEU A C 1
ATOM 590 O O . LEU A 1 71 ? -13.289 -6.511 15.304 1.00 98.50 71 LEU A O 1
ATOM 594 N N . TYR A 1 72 ? -11.627 -6.711 16.796 1.00 98.25 72 TYR A N 1
ATOM 595 C CA . TYR A 1 72 ? -11.750 -5.367 17.335 1.00 98.25 72 TYR A CA 1
ATOM 596 C C . TYR A 1 72 ? -10.737 -4.436 16.682 1.00 98.25 72 TYR A C 1
ATOM 598 O O . TYR A 1 72 ? -9.606 -4.833 16.398 1.00 98.25 72 TYR A O 1
ATOM 606 N N . MET A 1 73 ? -11.138 -3.183 16.497 1.00 97.31 73 MET A N 1
ATOM 607 C CA . MET A 1 73 ? -10.269 -2.095 16.072 1.00 97.31 73 MET A CA 1
ATOM 608 C C . MET A 1 73 ? -10.293 -0.947 17.080 1.00 97.31 73 MET A C 1
ATOM 610 O O . MET A 1 73 ? -11.294 -0.729 17.773 1.00 97.31 73 MET A O 1
ATOM 614 N N . CYS A 1 74 ? -9.208 -0.187 17.126 1.00 96.44 74 CYS A N 1
ATOM 615 C CA . CYS A 1 74 ? -9.128 1.052 17.878 1.00 96.44 74 CYS A CA 1
ATOM 616 C C . CYS A 1 74 ? -8.228 2.062 17.164 1.00 96.44 74 CYS A C 1
ATOM 618 O O . CYS A 1 74 ? -7.161 1.697 16.686 1.00 96.44 74 CYS A O 1
ATOM 620 N N . TYR A 1 75 ? -8.641 3.327 17.101 1.00 94.38 75 TYR A N 1
ATOM 621 C CA . TYR A 1 75 ? -7.760 4.403 16.646 1.00 94.38 75 TYR A CA 1
ATOM 622 C C . TYR A 1 75 ? -6.823 4.803 17.786 1.00 94.38 75 TYR A C 1
ATOM 624 O O . TYR A 1 75 ? -7.300 5.219 18.845 1.00 94.38 75 TYR A O 1
ATOM 632 N N . ASP A 1 76 ? -5.517 4.703 17.573 1.00 92.31 76 ASP A N 1
ATOM 633 C CA . ASP A 1 76 ? -4.504 5.086 18.551 1.00 92.31 76 ASP A CA 1
ATOM 634 C C . ASP A 1 76 ? -3.621 6.190 17.974 1.00 92.31 76 ASP A C 1
ATOM 636 O O . ASP A 1 76 ? -2.734 5.940 17.164 1.00 92.31 76 ASP A O 1
ATOM 640 N N . LYS A 1 77 ? -3.897 7.436 18.378 1.00 89.50 77 LYS A N 1
ATOM 641 C CA . LYS A 1 77 ? -3.258 8.639 17.822 1.00 89.50 77 LYS A CA 1
ATOM 642 C C . LYS A 1 77 ? -3.412 8.687 16.292 1.00 89.50 77 LYS A C 1
ATOM 644 O O . LYS A 1 77 ? -4.537 8.814 15.812 1.00 89.50 77 LYS A O 1
ATOM 649 N N . ASP A 1 78 ? -2.305 8.575 15.563 1.00 87.19 78 ASP A N 1
ATOM 650 C CA . ASP A 1 78 ? -2.241 8.625 14.103 1.00 87.19 78 ASP A CA 1
ATOM 651 C C . ASP A 1 78 ? -2.308 7.236 13.449 1.00 87.19 78 ASP A C 1
ATOM 653 O O . ASP A 1 78 ? -2.225 7.148 12.227 1.00 87.19 78 ASP A O 1
ATOM 657 N N . ASP A 1 79 ? -2.497 6.168 14.232 1.00 91.69 79 ASP A N 1
ATOM 658 C CA . ASP A 1 79 ? -2.511 4.779 13.766 1.00 91.69 79 ASP A CA 1
ATOM 659 C C . ASP A 1 79 ? -3.809 4.034 14.150 1.00 91.69 79 ASP A C 1
ATOM 661 O O . ASP A 1 79 ? -4.716 4.563 14.808 1.00 91.69 79 ASP A O 1
ATOM 665 N N . VAL A 1 80 ? -3.927 2.786 13.705 1.00 95.50 80 VAL A N 1
ATOM 666 C CA . VAL A 1 80 ? -5.031 1.878 13.995 1.00 95.50 80 VAL A CA 1
ATOM 667 C C . VAL A 1 80 ? -4.507 0.554 14.544 1.00 95.50 80 VAL A C 1
ATOM 669 O O . VAL A 1 80 ? -3.701 -0.146 13.940 1.00 95.50 80 VAL A O 1
ATOM 672 N N . LEU A 1 81 ? -5.028 0.173 15.704 1.00 96.50 81 LEU A N 1
ATOM 673 C CA . LEU A 1 81 ? -4.732 -1.095 16.349 1.00 96.50 81 LEU A CA 1
ATOM 674 C C . LEU A 1 81 ? -5.842 -2.101 16.065 1.00 96.50 81 LEU A C 1
ATOM 676 O O . LEU A 1 81 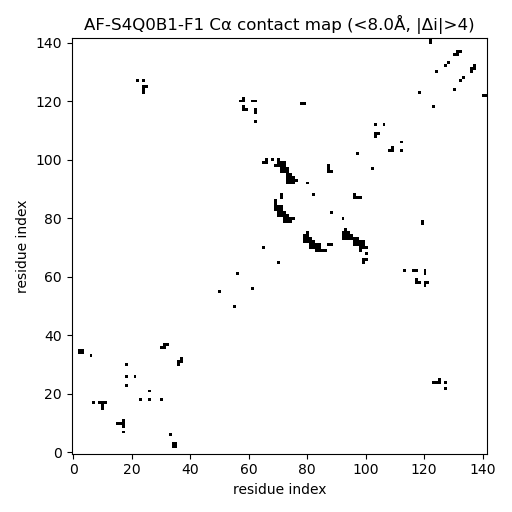? -7.024 -1.750 16.021 1.00 96.50 81 LEU A O 1
ATOM 680 N N . PHE A 1 82 ? -5.461 -3.372 15.956 1.00 97.25 82 PHE A N 1
ATOM 681 C CA . PHE A 1 82 ? -6.382 -4.485 15.763 1.00 97.25 82 PHE A CA 1
ATOM 682 C C . PHE A 1 82 ? -6.144 -5.581 16.791 1.00 97.25 82 PHE A C 1
ATOM 684 O O . PHE A 1 82 ? -5.008 -5.859 17.180 1.00 97.25 82 PHE A O 1
ATOM 691 N N . LYS A 1 83 ? -7.220 -6.244 17.214 1.00 97.44 83 LYS A N 1
ATOM 692 C CA . LYS A 1 83 ? -7.128 -7.388 18.117 1.00 97.44 83 LYS A CA 1
ATOM 693 C C . LYS A 1 83 ? -8.267 -8.369 17.883 1.00 97.44 83 LYS A C 1
ATOM 695 O O . LYS A 1 83 ? -9.429 -8.027 18.084 1.00 97.44 83 LYS A O 1
ATOM 700 N N . PHE A 1 84 ? -7.923 -9.602 17.523 1.00 97.88 84 PHE A N 1
ATOM 701 C CA . PHE A 1 84 ? -8.857 -10.723 17.606 1.00 97.88 84 PHE A CA 1
ATOM 702 C C . PHE A 1 84 ? -9.090 -11.096 19.071 1.00 97.88 84 PHE A C 1
ATOM 704 O O . PHE A 1 84 ? -8.124 -11.258 19.826 1.00 97.88 84 PHE A O 1
ATOM 711 N N . SER A 1 85 ? -10.355 -11.183 19.477 1.00 97.12 85 SER A N 1
ATOM 712 C CA . SER A 1 85 ? -10.753 -11.510 20.847 1.00 97.12 85 SER A CA 1
ATOM 713 C C . SER A 1 85 ? -12.239 -11.863 20.917 1.00 97.12 85 SER A C 1
ATOM 715 O O . SER A 1 85 ? -13.047 -11.218 20.263 1.00 97.12 85 SER A O 1
ATOM 717 N N . ASP A 1 86 ? -12.621 -12.815 21.770 1.00 95.62 86 ASP A N 1
ATOM 718 C CA . ASP A 1 86 ? -14.038 -13.155 22.005 1.00 95.62 86 ASP A CA 1
ATOM 719 C C . ASP A 1 86 ? -14.781 -12.092 22.829 1.00 95.62 86 ASP A C 1
ATOM 721 O O . ASP A 1 86 ? -16.009 -12.047 22.871 1.00 95.62 86 ASP A O 1
ATOM 725 N N . LYS A 1 87 ? -14.028 -11.250 23.542 1.00 96.12 87 LYS A N 1
ATOM 726 C CA . LYS A 1 87 ? -14.542 -10.159 24.378 1.00 96.12 87 LYS A CA 1
ATOM 727 C C . LYS A 1 87 ? -13.816 -8.867 24.046 1.00 96.12 87 LYS A C 1
ATOM 729 O O . LYS A 1 87 ? -12.670 -8.903 23.599 1.00 96.12 87 LYS A O 1
ATOM 734 N N . THR A 1 88 ? -14.435 -7.729 24.349 1.00 96.50 88 THR A N 1
ATOM 735 C CA . THR A 1 88 ? -13.791 -6.421 24.185 1.00 96.50 88 THR A CA 1
ATOM 736 C C . THR A 1 88 ? -12.419 -6.409 24.875 1.00 96.50 88 THR A C 1
ATOM 738 O O . THR A 1 88 ? -12.357 -6.677 26.079 1.00 96.50 88 THR A O 1
ATOM 741 N N . PRO A 1 89 ? -11.324 -6.127 24.143 1.00 96.38 89 PRO A N 1
ATOM 742 C CA . PRO A 1 89 ? -9.982 -6.125 24.710 1.00 96.38 89 PRO A CA 1
ATOM 743 C C . PRO A 1 89 ? -9.841 -5.138 25.876 1.00 96.38 89 PRO A C 1
ATOM 745 O O . PRO A 1 89 ? -10.344 -4.018 25.817 1.00 96.38 89 PRO A O 1
ATOM 748 N N . SER A 1 90 ? -9.110 -5.542 26.918 1.00 93.81 90 SER A N 1
ATOM 749 C CA . SER A 1 90 ? -8.789 -4.700 28.082 1.00 93.81 90 SER A CA 1
ATOM 750 C C . SER A 1 90 ? -7.454 -3.957 27.953 1.00 93.81 90 SER A C 1
ATOM 752 O O . SER A 1 90 ? -7.056 -3.246 28.873 1.00 93.81 90 SER A O 1
ATOM 754 N N . ILE A 1 91 ? -6.734 -4.146 26.843 1.00 93.50 91 ILE A N 1
ATOM 755 C CA . ILE A 1 91 ? -5.474 -3.449 26.564 1.00 93.50 91 ILE A CA 1
ATOM 756 C C . ILE A 1 91 ? -5.728 -1.964 26.294 1.00 93.50 91 ILE A C 1
ATOM 758 O O . ILE A 1 91 ? -6.742 -1.596 25.695 1.00 93.50 91 ILE A O 1
ATOM 762 N N . SER A 1 92 ? -4.803 -1.109 26.729 1.00 92.31 92 SER A N 1
ATOM 763 C CA . SER A 1 92 ? -4.926 0.339 26.565 1.00 92.31 92 SER A CA 1
ATOM 764 C C . SER A 1 92 ? -4.908 0.736 25.092 1.00 92.31 92 SER A C 1
ATOM 766 O O . SER A 1 92 ? -4.055 0.282 24.333 1.00 92.31 92 SER A O 1
ATOM 768 N N . CYS A 1 93 ? -5.811 1.634 24.726 1.00 92.94 93 CYS A N 1
ATOM 769 C CA . CYS A 1 93 ? -5.800 2.372 23.473 1.00 92.94 93 CYS A CA 1
ATOM 770 C C . CYS A 1 93 ? -6.248 3.808 23.776 1.00 92.94 93 CYS A C 1
ATOM 772 O O . CYS A 1 93 ? -7.009 4.018 24.723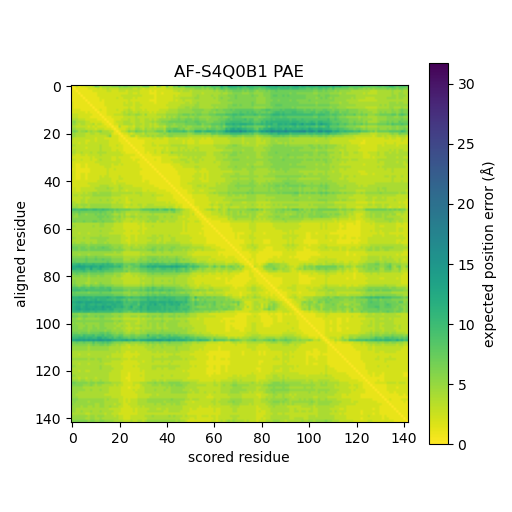 1.00 92.94 93 CYS A O 1
ATOM 774 N N . THR A 1 94 ? -5.785 4.791 23.000 1.00 91.62 94 THR A N 1
ATOM 775 C CA . THR A 1 94 ? -6.207 6.195 23.150 1.00 91.62 94 THR A CA 1
ATOM 776 C C . THR A 1 94 ? -7.726 6.340 23.033 1.00 91.62 94 THR A C 1
ATOM 778 O O . THR A 1 94 ? -8.339 7.103 23.776 1.00 91.62 94 THR A O 1
ATOM 781 N N . ASN A 1 95 ? -8.340 5.585 22.119 1.00 91.38 95 ASN A N 1
ATOM 782 C CA . ASN A 1 95 ? -9.788 5.518 21.961 1.00 91.38 95 ASN A CA 1
ATOM 783 C C . ASN A 1 95 ? -10.360 4.198 22.503 1.00 91.38 95 ASN A C 1
ATOM 785 O O . ASN A 1 95 ? -9.690 3.390 23.144 1.00 91.38 95 ASN A O 1
ATOM 789 N N . LYS A 1 96 ? -11.647 3.969 22.242 1.00 94.00 96 LYS A N 1
ATOM 790 C CA . LYS A 1 96 ? -12.352 2.749 22.630 1.00 94.00 96 LYS A CA 1
ATOM 791 C C . LYS A 1 96 ? -12.178 1.643 21.582 1.00 94.00 96 LYS A C 1
ATOM 793 O O . LYS A 1 96 ? -12.331 1.892 20.387 1.00 94.00 96 LYS A O 1
ATOM 798 N N . TRP A 1 97 ? -11.963 0.411 22.047 1.00 97.75 97 TRP A N 1
ATOM 799 C CA . TRP A 1 97 ? -12.074 -0.792 21.221 1.00 97.75 97 TRP A CA 1
ATOM 800 C C . TRP A 1 97 ? -13.514 -1.014 20.763 1.00 97.75 97 TRP A C 1
ATOM 802 O O . TRP A 1 97 ? -14.426 -1.108 21.587 1.00 97.75 97 TRP A O 1
ATOM 812 N N . ASN A 1 98 ? -13.710 -1.142 19.455 1.00 97.06 98 ASN A N 1
ATOM 813 C CA . ASN A 1 98 ? -15.004 -1.447 18.854 1.00 97.06 98 ASN A CA 1
ATOM 814 C C . ASN A 1 98 ? -14.869 -2.640 17.915 1.00 97.06 98 ASN A C 1
ATOM 816 O O . ASN A 1 98 ? -13.847 -2.791 17.245 1.00 97.06 98 ASN A O 1
ATOM 820 N N . LEU A 1 99 ? -15.902 -3.476 17.853 1.00 97.88 99 LEU A N 1
ATOM 821 C CA . LEU A 1 99 ? -15.958 -4.553 16.876 1.00 97.88 99 LEU A CA 1
ATOM 822 C C . LEU A 1 99 ? -16.022 -3.928 15.478 1.00 97.88 99 LEU A C 1
ATOM 824 O O . LEU A 1 99 ?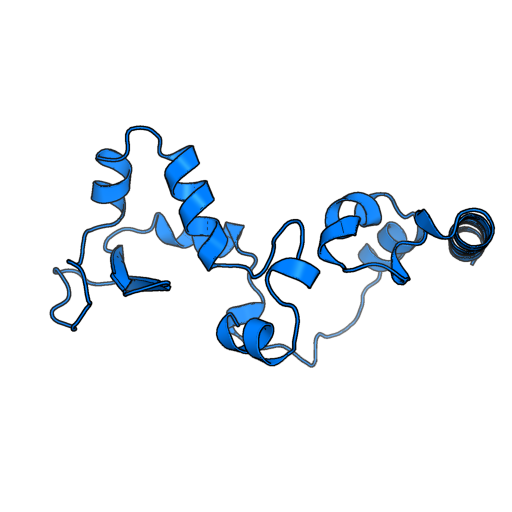 -16.863 -3.065 15.215 1.00 97.88 99 LEU A O 1
ATOM 828 N N . ILE A 1 100 ? -15.130 -4.328 14.575 1.00 97.62 100 ILE A N 1
ATOM 829 C CA . ILE A 1 100 ? -15.017 -3.665 13.270 1.00 97.62 100 ILE A CA 1
ATOM 830 C C . ILE A 1 100 ? -16.288 -3.816 12.425 1.00 97.62 100 ILE A C 1
ATOM 832 O O . ILE A 1 100 ? -16.639 -2.912 11.667 1.00 97.62 100 ILE A O 1
ATOM 836 N N . SER A 1 101 ? -17.028 -4.915 12.590 1.00 97.44 101 SER A N 1
ATOM 837 C CA . SER A 1 101 ? -18.331 -5.119 11.949 1.00 97.44 101 SER A CA 1
ATOM 838 C C . SER A 1 101 ? -19.358 -4.063 12.369 1.00 97.44 101 SER A C 1
ATOM 840 O O . SER A 1 101 ? -20.142 -3.605 11.538 1.00 97.44 101 SER A O 1
ATOM 842 N N . ASP A 1 102 ? -19.330 -3.631 13.631 1.00 97.12 102 ASP A N 1
ATOM 843 C CA . ASP A 1 102 ? -20.235 -2.605 14.156 1.00 97.12 102 ASP A CA 1
ATOM 844 C C . ASP A 1 102 ? -19.813 -1.212 13.684 1.00 97.12 102 ASP A C 1
ATOM 846 O O . ASP A 1 102 ? -20.657 -0.386 13.327 1.00 97.12 102 ASP A O 1
ATOM 850 N N . VAL A 1 103 ? -18.502 -0.967 13.580 1.00 96.31 103 VAL A N 1
ATOM 851 C CA . VAL A 1 103 ? -17.966 0.258 12.966 1.00 96.31 103 VAL A CA 1
ATOM 852 C C . VAL A 1 103 ? -18.375 0.339 11.493 1.00 96.31 103 VAL A C 1
ATOM 854 O O . VAL A 1 103 ? -18.863 1.374 11.048 1.00 96.31 103 VAL A O 1
ATOM 857 N N . ARG A 1 104 ? -18.280 -0.762 10.736 1.00 97.00 104 ARG A N 1
ATOM 858 C CA . ARG A 1 104 ? -18.755 -0.812 9.343 1.00 97.00 104 ARG A CA 1
ATOM 859 C C . ARG A 1 104 ? -20.255 -0.583 9.226 1.00 97.00 104 ARG A C 1
ATOM 861 O O . ARG A 1 104 ? -20.669 0.168 8.348 1.00 97.00 104 ARG A O 1
ATOM 868 N N . ARG A 1 105 ? -21.065 -1.189 10.099 1.00 96.31 105 ARG A N 1
ATOM 869 C CA . ARG A 1 105 ? -22.530 -1.030 10.095 1.00 96.31 105 ARG A CA 1
ATOM 870 C C . ARG A 1 105 ? -22.967 0.387 10.454 1.00 96.31 105 ARG A C 1
ATOM 872 O O . ARG A 1 105 ? -23.948 0.876 9.910 1.00 96.31 105 ARG A O 1
ATOM 879 N N . SER A 1 106 ? -22.249 1.028 11.372 1.00 95.12 106 SER A N 1
ATOM 880 C CA . SER A 1 106 ? -22.487 2.427 11.744 1.00 95.12 106 SER A CA 1
ATOM 881 C C . SER A 1 106 ? -21.876 3.421 10.752 1.00 95.12 106 SER A C 1
ATOM 883 O O . SER A 1 106 ? -22.237 4.597 10.766 1.00 95.12 106 SER A O 1
ATOM 885 N N . SER A 1 107 ? -20.987 2.971 9.859 1.00 93.44 107 SER A N 1
ATOM 886 C CA . SER A 1 107 ? -20.505 3.794 8.755 1.00 93.44 107 SER A CA 1
ATOM 887 C C . SER A 1 107 ? -21.615 3.989 7.716 1.00 93.44 107 SER A C 1
ATOM 889 O O . SER A 1 107 ? -22.177 3.031 7.194 1.00 93.44 107 SER A O 1
ATOM 891 N N . ASN A 1 108 ? -21.891 5.242 7.351 1.00 92.50 108 ASN A N 1
ATOM 892 C CA . ASN A 1 108 ? -22.836 5.561 6.272 1.00 92.50 108 ASN A CA 1
ATOM 893 C C . ASN A 1 108 ? -22.352 5.072 4.891 1.00 92.50 108 ASN A C 1
ATOM 895 O O . ASN A 1 108 ? -23.123 5.045 3.936 1.00 92.50 108 ASN A O 1
ATOM 899 N N . ASN A 1 109 ? -21.062 4.740 4.761 1.00 96.75 109 ASN A N 1
ATOM 900 C CA . ASN A 1 109 ? -20.452 4.270 3.523 1.00 96.75 109 ASN A CA 1
ATOM 901 C C . ASN A 1 109 ? -19.281 3.324 3.828 1.00 96.75 109 ASN A C 1
ATOM 903 O O . ASN A 1 109 ? -18.156 3.762 4.087 1.00 96.75 109 ASN A O 1
ATOM 907 N N . THR A 1 110 ? -19.546 2.021 3.746 1.00 96.69 110 THR A N 1
ATOM 908 C CA . THR A 1 110 ? -18.552 0.971 4.006 1.00 96.69 110 THR A CA 1
ATOM 909 C C . THR A 1 110 ? -17.373 1.028 3.036 1.00 96.69 110 THR A C 1
ATOM 911 O O . THR A 1 110 ? -16.238 0.841 3.458 1.00 96.69 110 THR A O 1
ATOM 914 N N . ALA A 1 111 ? -17.602 1.355 1.760 1.00 97.25 111 ALA A N 1
ATOM 915 C CA . ALA A 1 111 ? -16.526 1.446 0.773 1.00 97.25 111 ALA A CA 1
ATOM 916 C C . ALA A 1 111 ? -15.558 2.598 1.086 1.00 97.25 111 ALA A C 1
ATOM 918 O O . ALA A 1 111 ? -14.343 2.443 0.974 1.00 97.25 111 ALA A O 1
ATOM 919 N N . ALA A 1 112 ? -16.080 3.746 1.527 1.00 97.38 112 ALA A N 1
ATOM 920 C CA . ALA A 1 112 ? -15.251 4.868 1.964 1.00 97.38 112 ALA A CA 1
ATOM 921 C C . ALA A 1 112 ? -14.489 4.546 3.260 1.00 97.38 112 ALA A C 1
ATOM 923 O O . ALA A 1 112 ? -13.319 4.912 3.392 1.00 97.38 112 ALA A O 1
ATOM 924 N N . PHE A 1 113 ? -15.130 3.840 4.197 1.00 97.25 113 PHE A N 1
ATOM 925 C CA . PHE A 1 113 ? -14.479 3.354 5.412 1.00 97.25 113 PHE A CA 1
ATOM 926 C C . PHE A 1 113 ? -13.321 2.402 5.087 1.00 97.25 113 PHE A C 1
ATOM 928 O O . PHE A 1 113 ? -12.196 2.645 5.522 1.00 97.25 113 PHE A O 1
ATOM 935 N N . ASP A 1 114 ? -13.558 1.382 4.265 1.00 98.00 114 ASP A N 1
ATOM 936 C CA . ASP A 1 114 ? -12.531 0.423 3.861 1.00 98.00 114 ASP A CA 1
ATOM 937 C C . ASP A 1 114 ? -11.400 1.095 3.077 1.00 98.00 114 ASP A C 1
ATOM 939 O O . ASP A 1 114 ? -10.230 0.802 3.309 1.00 98.00 114 ASP A O 1
ATOM 943 N N . ALA A 1 115 ? -11.716 2.053 2.199 1.00 97.06 115 ALA A N 1
ATOM 944 C CA . ALA A 1 115 ? -10.705 2.825 1.484 1.00 97.06 115 ALA A CA 1
ATOM 945 C C . ALA A 1 115 ? -9.825 3.654 2.434 1.00 97.06 115 ALA A C 1
ATOM 947 O O . ALA A 1 115 ? -8.629 3.799 2.180 1.00 97.06 115 ALA A O 1
ATOM 948 N N . LYS A 1 116 ? -10.386 4.180 3.533 1.00 95.75 116 LYS A N 1
ATOM 949 C CA . LYS A 1 116 ? -9.615 4.853 4.588 1.00 95.75 116 LYS A CA 1
ATOM 950 C C . LYS A 1 116 ? -8.769 3.851 5.373 1.00 95.75 116 LYS A C 1
ATOM 952 O O . LYS A 1 116 ? -7.588 4.108 5.573 1.00 95.75 116 LYS A O 1
ATOM 957 N N . LEU A 1 117 ? -9.341 2.715 5.772 1.00 96.94 117 LEU A N 1
ATOM 958 C CA . LEU A 1 117 ? -8.641 1.677 6.531 1.00 96.94 117 LEU A CA 1
ATOM 959 C C . LEU A 1 117 ? -7.450 1.110 5.751 1.00 96.94 117 LEU A C 1
ATOM 961 O O . LEU A 1 117 ? -6.349 0.995 6.274 1.00 96.94 117 LEU A O 1
ATOM 965 N N . ARG A 1 118 ? -7.644 0.854 4.456 1.00 97.25 118 ARG A N 1
ATOM 966 C CA . ARG A 1 118 ? -6.619 0.344 3.540 1.00 97.25 118 ARG A CA 1
ATOM 967 C C . ARG A 1 118 ? -5.369 1.224 3.471 1.00 97.25 118 ARG A C 1
ATOM 969 O O . ARG A 1 118 ? -4.293 0.705 3.188 1.00 97.25 118 ARG A O 1
ATOM 976 N N . LYS A 1 119 ? -5.492 2.538 3.698 1.00 95.81 119 LYS A N 1
ATOM 977 C CA . LYS A 1 119 ? -4.345 3.462 3.690 1.00 95.81 119 LYS A CA 1
ATOM 978 C C . LYS A 1 119 ? -3.365 3.197 4.833 1.00 95.81 119 LYS A C 1
ATOM 980 O O . LYS A 1 119 ? -2.197 3.495 4.660 1.00 95.81 119 LYS A O 1
ATOM 985 N N . TYR A 1 120 ? -3.803 2.591 5.936 1.00 95.56 120 TYR A N 1
ATOM 986 C CA . TYR A 1 120 ? -2.907 2.185 7.025 1.00 95.56 120 TYR A CA 1
ATOM 987 C C . TYR A 1 120 ? -2.058 0.954 6.670 1.00 95.56 120 TYR A C 1
ATOM 989 O O . TYR A 1 120 ? -1.036 0.707 7.289 1.00 95.56 120 TYR A O 1
ATOM 997 N N . PHE A 1 121 ? -2.442 0.181 5.649 1.00 96.06 121 PHE A N 1
ATOM 998 C CA . PHE A 1 121 ? -1.740 -1.052 5.261 1.00 96.06 121 PHE A CA 1
ATOM 999 C C . PHE A 1 121 ? -0.689 -0.835 4.166 1.00 96.06 121 PHE A C 1
ATOM 1001 O O . PHE A 1 121 ? -0.208 -1.791 3.557 1.00 96.06 121 PHE A O 1
ATOM 1008 N N . THR A 1 122 ? -0.388 0.416 3.815 1.00 95.94 122 THR A N 1
ATOM 1009 C CA . THR A 1 122 ? 0.559 0.737 2.747 1.00 95.94 122 THR A CA 1
ATOM 1010 C C . THR A 1 122 ? 1.081 2.161 2.873 1.00 95.94 122 THR A C 1
ATOM 1012 O O . THR A 1 122 ? 0.332 3.075 3.182 1.00 95.94 122 THR A O 1
ATOM 1015 N N . MET A 1 123 ? 2.339 2.378 2.497 1.00 95.88 123 MET A N 1
ATOM 1016 C CA . MET A 1 123 ? 2.906 3.725 2.360 1.00 95.88 123 MET A CA 1
ATOM 1017 C C . MET A 1 123 ? 2.485 4.434 1.059 1.00 95.88 123 MET A C 1
ATOM 1019 O O . MET A 1 123 ? 2.976 5.516 0.753 1.00 95.88 123 MET A O 1
ATOM 1023 N N . TYR A 1 124 ? 1.640 3.817 0.222 1.00 95.62 124 TYR A N 1
ATOM 1024 C CA . TYR A 1 124 ? 1.261 4.404 -1.062 1.00 95.62 124 TYR A CA 1
ATOM 1025 C C . TYR A 1 124 ? 0.485 5.718 -0.883 1.00 95.62 124 TYR A C 1
ATOM 1027 O O . TYR A 1 124 ? -0.634 5.730 -0.369 1.00 95.62 124 TYR A O 1
ATOM 1035 N N . VAL A 1 125 ? 1.052 6.793 -1.429 1.00 95.12 125 VAL A N 1
ATOM 1036 C CA . VAL A 1 125 ? 0.474 8.142 -1.512 1.00 95.12 125 VAL A CA 1
ATOM 1037 C C . VAL A 1 125 ? 0.790 8.756 -2.881 1.00 95.12 125 VAL A C 1
ATOM 1039 O O . VAL A 1 125 ? 1.709 8.301 -3.564 1.00 95.12 125 VAL A O 1
ATOM 1042 N N . ASP A 1 126 ? 0.047 9.786 -3.294 1.00 92.38 126 ASP A N 1
ATOM 1043 C CA . ASP A 1 126 ? 0.206 10.378 -4.633 1.00 92.38 126 ASP A CA 1
ATOM 1044 C C . ASP A 1 126 ? 1.474 11.241 -4.774 1.00 92.38 126 ASP A C 1
ATOM 1046 O O . ASP A 1 126 ? 2.131 11.191 -5.811 1.00 92.38 126 ASP A O 1
ATOM 1050 N N . ASN A 1 127 ? 1.859 11.986 -3.729 1.00 94.50 127 ASN A N 1
ATOM 1051 C CA . ASN A 1 127 ? 3.033 12.872 -3.726 1.00 94.50 127 ASN A CA 1
ATOM 1052 C C . ASN A 1 127 ? 4.032 12.463 -2.626 1.00 94.50 127 ASN A C 1
ATOM 1054 O O . ASN A 1 127 ? 4.159 13.174 -1.625 1.00 94.50 127 ASN A O 1
ATOM 1058 N N . PRO A 1 128 ? 4.718 11.312 -2.764 1.00 95.38 128 PRO A N 1
ATOM 1059 C CA . PRO A 1 128 ? 5.586 10.777 -1.714 1.00 95.38 128 PRO A CA 1
ATOM 1060 C C . PRO A 1 128 ? 6.734 11.719 -1.352 1.00 95.38 128 PRO A C 1
ATOM 1062 O O . PRO A 1 128 ? 7.071 11.792 -0.183 1.00 95.38 128 PRO A O 1
ATOM 1065 N N . ASP A 1 129 ? 7.255 12.514 -2.290 1.00 93.56 129 ASP A N 1
ATOM 1066 C CA . ASP A 1 129 ? 8.337 13.472 -2.005 1.00 93.56 129 ASP A CA 1
ATOM 1067 C C . ASP A 1 129 ? 7.888 14.637 -1.099 1.00 93.56 129 ASP A C 1
ATOM 1069 O O . ASP A 1 129 ? 8.708 15.293 -0.463 1.00 93.56 129 ASP A O 1
ATOM 1073 N N . VAL A 1 130 ? 6.575 14.899 -1.028 1.00 96.38 130 VAL A N 1
ATOM 1074 C CA . VAL A 1 130 ? 5.982 15.910 -0.135 1.00 96.38 130 VAL A CA 1
ATOM 1075 C C . VAL A 1 130 ? 5.612 15.298 1.213 1.00 96.38 130 VAL A C 1
ATOM 1077 O O . VAL A 1 130 ? 5.822 15.920 2.249 1.00 96.38 130 VAL A O 1
ATOM 1080 N N . VAL A 1 131 ? 5.042 14.089 1.205 1.00 95.88 131 VAL A N 1
ATOM 1081 C CA . VAL A 1 131 ? 4.587 13.400 2.427 1.00 95.88 131 VAL A CA 1
ATOM 1082 C C . VAL A 1 131 ? 5.769 12.814 3.207 1.00 95.88 131 VAL A C 1
ATOM 1084 O O . VAL A 1 131 ? 5.785 12.862 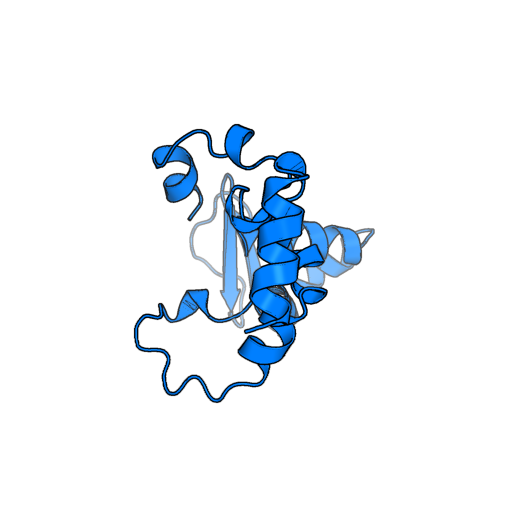4.434 1.00 95.88 131 VAL A O 1
ATOM 1087 N N . TYR A 1 132 ? 6.772 12.302 2.496 1.00 96.62 132 TYR A N 1
ATOM 1088 C CA . TYR A 1 132 ? 7.970 11.659 3.028 1.00 96.62 132 TYR A CA 1
ATOM 1089 C C . TYR A 1 132 ? 9.235 12.350 2.481 1.00 96.62 132 TYR A C 1
ATOM 1091 O O . TYR A 1 132 ? 9.980 11.759 1.698 1.00 96.62 132 TYR A O 1
ATOM 1099 N N . PRO A 1 133 ? 9.502 13.611 2.869 1.00 96.12 133 PRO A N 1
ATOM 1100 C CA . PRO A 1 133 ? 10.607 14.394 2.313 1.00 96.12 133 PRO A CA 1
ATOM 1101 C C . PRO A 1 133 ? 11.990 13.824 2.656 1.00 96.12 133 PRO A C 1
ATOM 1103 O O . PRO A 1 133 ? 12.981 14.177 2.016 1.00 96.12 133 PRO A O 1
ATOM 1106 N N . SER A 1 134 ? 12.087 12.958 3.669 1.00 96.81 134 SER A N 1
ATOM 1107 C CA . SER A 1 134 ? 13.327 12.278 4.017 1.00 96.81 134 SER A CA 1
ATOM 1108 C C . SER A 1 134 ? 13.106 10.844 4.504 1.00 96.81 134 SER A C 1
ATOM 1110 O O . SER A 1 134 ? 11.986 10.346 4.678 1.00 96.81 134 SER A O 1
ATOM 1112 N N . ILE A 1 135 ? 14.228 10.174 4.769 1.00 97.06 135 ILE A N 1
ATOM 1113 C CA . ILE A 1 135 ? 14.260 8.845 5.376 1.00 97.06 135 ILE A CA 1
ATOM 1114 C C . ILE A 1 135 ? 13.565 8.823 6.747 1.00 97.06 135 ILE A C 1
ATOM 1116 O O . ILE A 1 135 ? 12.965 7.814 7.099 1.00 97.06 135 ILE A O 1
ATOM 1120 N N . LYS A 1 136 ? 13.583 9.930 7.501 1.00 97.62 136 LYS A N 1
ATOM 1121 C CA . LYS A 1 136 ? 12.973 10.004 8.833 1.00 97.62 136 LYS A CA 1
ATOM 1122 C C . LYS A 1 136 ? 11.455 9.854 8.772 1.00 97.62 136 LYS A C 1
ATOM 1124 O O . LYS A 1 136 ? 10.901 9.077 9.536 1.00 97.62 136 LYS A O 1
ATOM 1129 N N . GLU A 1 137 ? 10.785 10.572 7.877 1.00 96.94 137 GLU A N 1
ATOM 1130 C CA . GLU A 1 137 ? 9.325 10.509 7.734 1.00 96.94 137 GLU A CA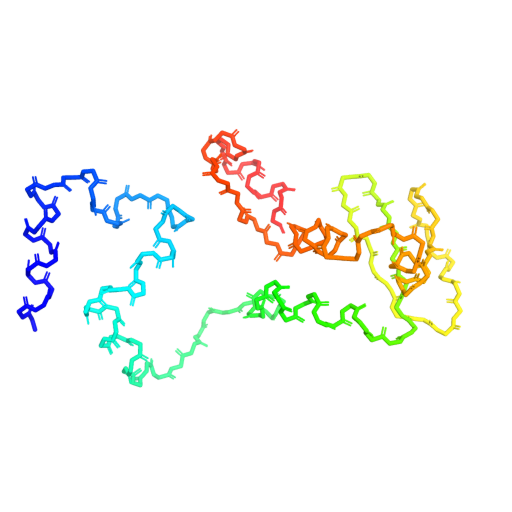 1
ATOM 1131 C C . GLU A 1 137 ? 8.893 9.182 7.106 1.00 96.94 137 GLU A C 1
ATOM 1133 O O . GLU A 1 137 ? 7.881 8.607 7.508 1.00 96.94 137 GLU A O 1
ATOM 1138 N N . SER A 1 138 ? 9.706 8.661 6.179 1.00 96.19 138 SER A N 1
ATOM 1139 C CA . SER A 1 138 ? 9.499 7.335 5.590 1.00 96.19 138 SER A CA 1
ATOM 1140 C C . SER A 1 138 ? 9.515 6.244 6.668 1.00 96.19 138 SER A C 1
ATOM 1142 O O . SER A 1 138 ? 8.549 5.500 6.790 1.00 96.19 138 SER A O 1
ATOM 1144 N N . TRP A 1 139 ? 10.565 6.185 7.496 1.00 96.19 139 TRP A N 1
ATOM 1145 C CA . TRP A 1 139 ? 10.676 5.208 8.592 1.00 96.19 139 TRP A CA 1
ATOM 1146 C C . TRP A 1 139 ? 9.784 5.511 9.791 1.00 96.19 139 TRP A C 1
ATOM 1148 O O . TRP A 1 139 ? 9.492 4.615 10.563 1.00 96.19 139 TRP A O 1
ATOM 1158 N N . GLY A 1 140 ? 9.357 6.760 9.973 1.00 94.69 140 GLY A N 1
ATOM 1159 C CA . GLY A 1 140 ? 8.338 7.087 10.968 1.00 94.69 140 GLY A CA 1
ATOM 1160 C C . GLY A 1 140 ? 6.960 6.537 10.597 1.00 94.69 140 GLY A C 1
ATOM 1161 O O . GLY A 1 140 ? 6.124 6.376 11.478 1.00 94.69 140 GLY A O 1
ATOM 1162 N N . THR A 1 141 ? 6.732 6.267 9.307 1.00 93.62 141 THR A N 1
ATOM 1163 C CA . THR A 1 141 ? 5.480 5.702 8.783 1.00 93.62 141 THR A CA 1
ATOM 1164 C C . THR A 1 141 ? 5.550 4.187 8.576 1.00 93.62 141 THR A C 1
ATOM 1166 O O . THR A 1 141 ? 4.517 3.530 8.661 1.00 93.62 141 THR A O 1
ATOM 1169 N N . PHE A 1 142 ? 6.727 3.654 8.230 1.00 93.44 142 PHE A N 1
ATOM 1170 C CA . PHE A 1 142 ? 6.963 2.225 7.992 1.00 93.44 142 PHE A CA 1
ATOM 1171 C C . PHE A 1 142 ? 7.027 1.425 9.295 1.00 93.44 142 PHE A C 1
ATOM 1173 O O . PHE A 1 142 ? 6.339 0.383 9.360 1.00 93.44 142 PHE A O 1
#

Organism: NCBI:txid116150

Nearest PDB structures (foldseek):
  3lgg-assembly1_B  TM=9.545E-01  e=1.044E-08  Homo sapiens
  6hix-assembly1_A8  TM=2.017E-01  e=8.976E+00  Trypanosoma brucei brucei

Radius of gyration: 20.23 Å; Cα contacts (8 Å, |Δi|>4): 117; chains: 1; bounding box: 39×35×57 Å

Secondary structure (DSSP, 8-state):
-HHHHHHHHHHHH-GGG-GGGS-HHHHTTTGGG-HHHHHHHHS------S--GGGSS-HHHHHHHTTSTTEEEEEETTEEEEEE-SS---S--SS--EEHHHHHHHSS-HHHHHHHHHGGG----S-HHHH--SHHHHHHH-

Mean predicted aligned error: 4.0 Å

Foldseek 3Di:
DVLVCVLVVVCVVPVVPNCVVDDCLQCVPVCVVRPVSVVVVPDPPDDDPDDDPLLPDALVVVLVCLPDPQKKWDDAPPAIDIDRDPDFDPDDGPGGIDNVVVVCVPDPDNVVVSVVVSCLSDPRDDCCCVQDVDPVSVVVSD

InterPro domains:
  IPR013659 Adenosine/AMP deaminase N-terminal [PF08451] (1-40)
  IPR032466 Metal-dependent hydrolase [SSF51556] (18-139)

Sequence (142 aa):
MQRKFREVDYGFNNPQSYEFSRHFFSYKNSIRHSKVYQIIKELPKGAALHIHDMGIAGPDYVLNLTYTDSLYMCYDKDDVLFKFSDKTPSISCTNKWNLISDVRRSSNNTAAFDAKLRKYFTMYVDNPDVVYPSIKESWGTF